Protein AF-X1UXI5-F1 (afdb_monomer_lite)

pLDDT: mean 94.17, std 7.37, range [60.31, 98.12]

Structure (mmCIF, N/CA/C/O backbone):
data_AF-X1UXI5-F1
#
_entry.id   AF-X1UXI5-F1
#
loop_
_atom_site.group_PDB
_atom_site.id
_atom_site.type_symbol
_atom_site.label_atom_id
_atom_site.label_alt_id
_atom_site.label_comp_id
_atom_site.label_asym_id
_atom_site.label_entity_id
_atom_site.label_seq_id
_atom_site.pdbx_PDB_ins_code
_atom_site.Cartn_x
_atom_site.Cartn_y
_atom_site.Cartn_z
_atom_site.occupancy
_at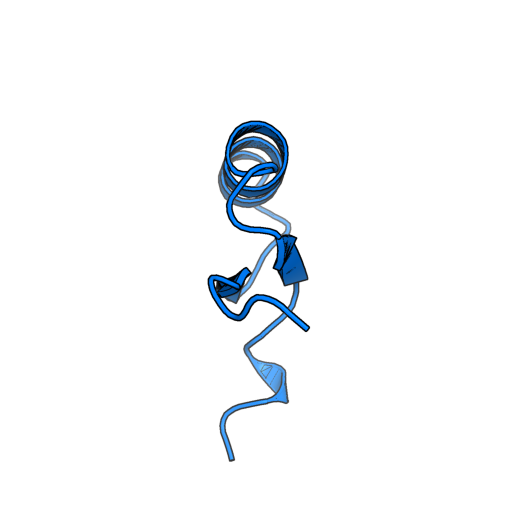om_site.B_iso_or_equiv
_atom_site.auth_seq_id
_atom_site.auth_comp_id
_atom_site.auth_asym_id
_atom_site.auth_atom_id
_atom_site.pdbx_PDB_model_num
ATOM 1 N N . ASP A 1 1 ? -6.249 -7.682 -18.736 1.00 88.06 1 ASP A N 1
ATOM 2 C CA . ASP A 1 1 ? -5.877 -8.079 -17.369 1.00 88.06 1 ASP A CA 1
ATOM 3 C C . ASP A 1 1 ? -4.607 -7.327 -16.983 1.00 88.06 1 ASP A C 1
ATOM 5 O O . ASP A 1 1 ? -3.669 -7.322 -17.769 1.00 88.06 1 ASP A O 1
ATOM 9 N N . ILE A 1 2 ? -4.617 -6.625 -15.849 1.00 91.88 2 ILE A N 1
ATOM 10 C CA . ILE A 1 2 ? -3.481 -5.827 -15.346 1.00 91.88 2 ILE A CA 1
ATOM 11 C C . ILE A 1 2 ? -2.841 -6.444 -14.099 1.00 91.88 2 ILE A C 1
ATOM 13 O O . ILE A 1 2 ? -1.924 -5.859 -13.523 1.00 91.88 2 ILE A O 1
ATOM 17 N N . THR A 1 3 ? -3.329 -7.610 -13.674 1.00 94.75 3 THR A N 1
ATOM 18 C CA . THR A 1 3 ? -2.901 -8.292 -12.450 1.00 94.75 3 THR A CA 1
ATOM 19 C C . THR A 1 3 ? -1.377 -8.432 -12.324 1.00 94.75 3 THR A C 1
ATOM 21 O O . THR A 1 3 ? -0.884 -8.163 -11.230 1.00 94.75 3 THR A O 1
ATOM 24 N N . PRO A 1 4 ? -0.597 -8.712 -13.394 1.00 94.88 4 PRO A N 1
ATOM 25 C CA . PRO A 1 4 ? 0.864 -8.818 -13.293 1.00 94.88 4 PRO A CA 1
ATOM 26 C C . PRO A 1 4 ? 1.582 -7.533 -12.851 1.00 94.88 4 PRO A C 1
ATOM 28 O O . PRO A 1 4 ? 2.708 -7.596 -12.369 1.00 94.88 4 PRO A O 1
ATOM 31 N N . LEU A 1 5 ? 0.956 -6.361 -13.016 1.00 93.38 5 LEU A N 1
ATOM 32 C CA . LEU A 1 5 ? 1.532 -5.076 -12.606 1.00 93.38 5 LEU A CA 1
ATOM 33 C C . LEU A 1 5 ? 1.342 -4.807 -11.106 1.00 93.38 5 LEU A C 1
ATOM 35 O O . LEU A 1 5 ? 2.061 -3.987 -10.533 1.00 93.38 5 LEU A O 1
ATOM 39 N N . ILE A 1 6 ? 0.373 -5.474 -10.468 1.00 96.31 6 ILE A N 1
ATOM 40 C CA . ILE A 1 6 ? 0.075 -5.329 -9.041 1.00 96.31 6 ILE A CA 1
ATOM 41 C C . ILE A 1 6 ? 1.020 -6.232 -8.263 1.00 96.31 6 ILE A C 1
ATOM 43 O O . ILE A 1 6 ? 0.854 -7.447 -8.242 1.00 96.31 6 ILE A O 1
ATOM 47 N N . THR A 1 7 ? 2.003 -5.630 -7.601 1.00 97.19 7 THR A N 1
ATOM 48 C CA . THR A 1 7 ? 3.038 -6.386 -6.888 1.00 97.19 7 THR A CA 1
ATOM 49 C C . THR A 1 7 ? 2.757 -6.517 -5.398 1.00 97.19 7 THR A C 1
ATOM 51 O O . THR A 1 7 ? 3.233 -7.462 -4.782 1.00 97.19 7 THR A O 1
ATOM 54 N N . HIS A 1 8 ? 1.980 -5.600 -4.810 1.00 96.44 8 HIS A N 1
ATOM 55 C CA . HIS A 1 8 ? 1.646 -5.640 -3.386 1.00 96.44 8 HIS A CA 1
ATOM 56 C C . HIS A 1 8 ? 0.207 -5.199 -3.125 1.00 96.44 8 HIS A C 1
ATOM 58 O O . HIS A 1 8 ? -0.326 -4.301 -3.788 1.00 96.44 8 HIS A O 1
ATOM 64 N N . ARG A 1 9 ? -0.397 -5.808 -2.104 1.00 97.00 9 ARG A N 1
ATOM 65 C CA . ARG A 1 9 ? -1.705 -5.452 -1.555 1.00 97.00 9 ARG A CA 1
ATOM 66 C C . ARG A 1 9 ? -1.570 -5.350 -0.043 1.00 97.00 9 ARG A C 1
ATOM 68 O O . ARG A 1 9 ? -0.991 -6.240 0.571 1.00 97.00 9 ARG A O 1
ATOM 75 N N . PHE A 1 10 ? -2.099 -4.278 0.522 1.00 97.00 10 PHE A N 1
ATOM 76 C CA . PHE A 1 10 ? -2.115 -4.036 1.961 1.00 97.00 10 PHE A CA 1
ATOM 77 C C . PHE A 1 10 ? -3.523 -3.654 2.389 1.00 97.00 10 PHE A C 1
ATOM 79 O O . PHE A 1 10 ? -4.266 -3.080 1.586 1.00 97.00 10 PHE A O 1
ATOM 86 N N . HIS A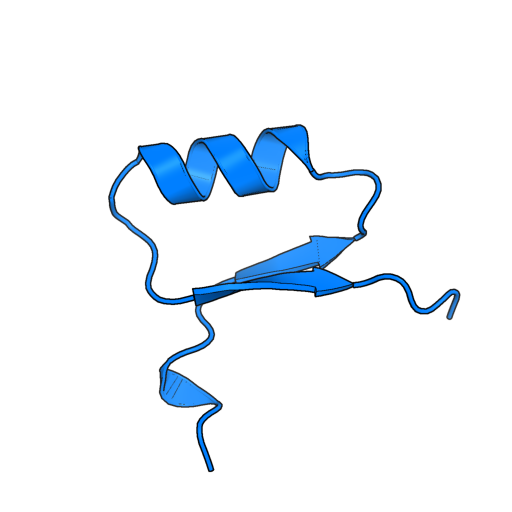 1 11 ? -3.884 -3.921 3.642 1.00 97.38 11 HIS A N 1
ATOM 87 C CA . HIS A 1 11 ? -5.068 -3.286 4.212 1.00 97.38 11 HIS A CA 1
ATOM 88 C C . HIS A 1 11 ? -4.820 -1.774 4.338 1.00 97.38 11 HIS A C 1
ATOM 90 O O . HIS A 1 11 ? -3.681 -1.347 4.547 1.00 97.38 11 HIS A O 1
ATOM 96 N N . TYR A 1 12 ? -5.850 -0.936 4.198 1.00 96.69 12 TYR A N 1
ATOM 97 C CA . TYR A 1 12 ? -5.664 0.522 4.187 1.00 96.69 12 TYR A CA 1
ATOM 98 C C . TYR A 1 12 ? -5.019 1.057 5.478 1.00 96.69 12 TYR A C 1
ATOM 100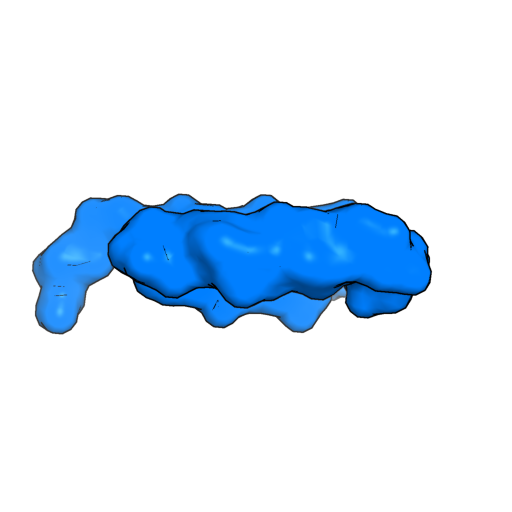 O O . TYR A 1 12 ? -4.309 2.061 5.437 1.00 96.69 12 TYR A O 1
ATOM 108 N N . THR A 1 13 ? -5.201 0.370 6.610 1.00 97.25 13 THR A N 1
ATOM 109 C CA . THR A 1 13 ? -4.569 0.723 7.894 1.00 97.25 13 THR A CA 1
ATOM 110 C C . THR A 1 13 ? -3.055 0.489 7.914 1.00 97.25 13 THR A C 1
ATOM 112 O O . THR A 1 13 ? -2.359 1.089 8.728 1.00 97.25 13 THR A O 1
ATOM 115 N N . GLU A 1 14 ? -2.513 -0.311 6.992 1.00 97.75 14 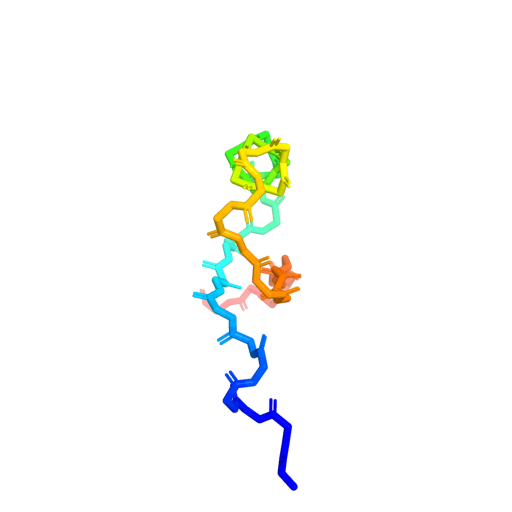GLU A N 1
ATOM 116 C CA . GLU A 1 14 ? -1.073 -0.561 6.834 1.00 97.75 14 GLU A CA 1
ATOM 117 C C . GLU A 1 14 ? -0.398 0.438 5.870 1.00 97.75 14 GLU A C 1
ATOM 119 O O . GLU A 1 14 ? 0.668 0.164 5.310 1.00 97.75 14 GLU A O 1
ATOM 124 N N . TYR A 1 15 ? -0.998 1.615 5.658 1.00 97.12 15 TYR A N 1
ATOM 125 C CA . TYR A 1 15 ? -0.521 2.608 4.690 1.00 97.12 15 TYR A CA 1
ATOM 126 C C . TYR A 1 15 ? 0.965 2.967 4.855 1.00 97.12 15 TYR A C 1
ATOM 128 O O . TYR A 1 15 ? 1.663 3.126 3.856 1.00 97.12 15 TYR A O 1
ATOM 136 N N . LEU A 1 16 ? 1.486 3.041 6.087 1.00 98.12 16 LEU A N 1
ATOM 137 C CA . LEU A 1 16 ? 2.905 3.334 6.337 1.00 98.12 16 LEU A CA 1
ATOM 138 C C . LEU A 1 16 ? 3.834 2.304 5.677 1.00 98.12 16 LEU A C 1
ATOM 140 O O . LEU A 1 16 ? 4.774 2.680 4.977 1.00 98.12 16 LEU A O 1
ATOM 144 N N . LYS A 1 17 ? 3.528 1.012 5.833 1.00 97.50 17 LYS A N 1
ATOM 145 C CA . LYS A 1 17 ? 4.289 -0.091 5.230 1.00 97.50 17 LYS A CA 1
ATOM 146 C C . LYS A 1 17 ? 4.182 -0.069 3.707 1.00 97.50 17 LYS A C 1
ATOM 148 O O . LYS A 1 17 ? 5.172 -0.266 3.005 1.00 97.50 17 LYS A O 1
ATOM 153 N N . ALA A 1 18 ? 2.993 0.232 3.188 1.00 97.44 18 ALA A N 1
ATOM 154 C CA . ALA A 1 18 ? 2.778 0.374 1.754 1.00 97.44 18 ALA A CA 1
ATOM 155 C C . ALA A 1 18 ? 3.639 1.499 1.150 1.00 97.44 18 ALA A C 1
ATOM 157 O O . ALA A 1 18 ? 4.247 1.312 0.094 1.00 97.44 18 ALA A O 1
ATOM 158 N N . PHE A 1 19 ? 3.733 2.650 1.827 1.00 97.38 19 PHE A N 1
ATOM 159 C CA . PHE A 1 19 ? 4.576 3.765 1.388 1.00 97.38 19 PHE A CA 1
ATOM 160 C C . PHE A 1 19 ? 6.071 3.466 1.492 1.00 97.38 19 PHE A C 1
ATOM 162 O O . PHE A 1 19 ? 6.828 3.872 0.611 1.00 97.38 19 PHE A O 1
ATOM 169 N N . GLU A 1 20 ? 6.506 2.724 2.509 1.00 97.88 20 GLU A N 1
ATOM 170 C CA . GLU A 1 20 ? 7.896 2.275 2.609 1.00 97.88 20 GLU A CA 1
ATOM 171 C C . GLU A 1 20 ? 8.292 1.388 1.418 1.00 97.88 20 GLU A C 1
ATOM 173 O O . GLU A 1 20 ? 9.318 1.633 0.776 1.00 97.88 20 GLU A O 1
ATOM 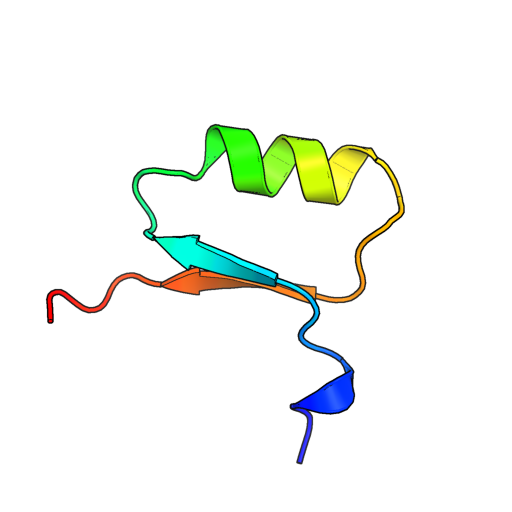178 N N . VAL A 1 21 ? 7.437 0.423 1.056 1.00 97.00 21 VAL A N 1
ATOM 179 C CA . VAL A 1 21 ? 7.640 -0.437 -0.120 1.00 97.00 21 VAL A CA 1
ATOM 180 C C . VAL A 1 21 ? 7.692 0.389 -1.404 1.00 97.00 21 VAL A C 1
ATOM 182 O O . VAL A 1 21 ? 8.604 0.194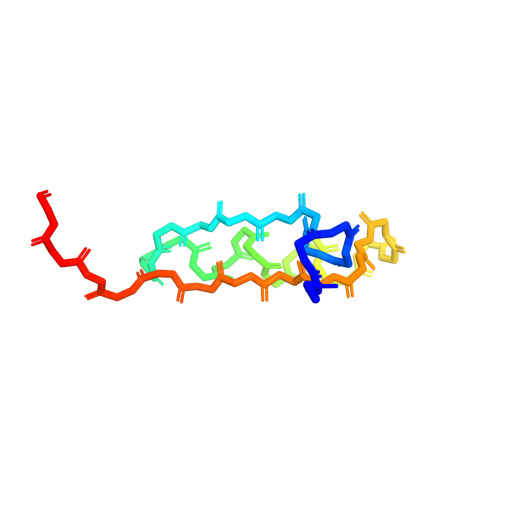 -2.209 1.00 97.00 21 VAL A O 1
ATOM 185 N N . MET A 1 22 ? 6.787 1.359 -1.570 1.00 95.81 22 MET A N 1
ATOM 186 C CA . MET A 1 22 ? 6.817 2.271 -2.722 1.00 95.81 22 MET A CA 1
ATOM 187 C C . MET A 1 22 ? 8.129 3.064 -2.798 1.00 95.81 22 MET A C 1
ATOM 189 O O . MET A 1 22 ? 8.709 3.196 -3.875 1.00 95.81 22 MET A O 1
ATOM 193 N N . ARG A 1 23 ? 8.640 3.546 -1.657 1.00 96.75 23 ARG A N 1
ATOM 194 C CA . ARG A 1 23 ? 9.894 4.313 -1.583 1.00 96.75 23 ARG A CA 1
ATOM 195 C C . ARG A 1 23 ? 11.136 3.464 -1.862 1.00 96.75 23 ARG A C 1
ATOM 197 O O . ARG A 1 23 ? 12.145 4.004 -2.302 1.00 96.75 23 ARG A O 1
ATOM 204 N N . SER A 1 24 ? 11.075 2.155 -1.618 1.00 96.62 24 SER A N 1
ATOM 205 C CA . SER A 1 24 ? 12.209 1.244 -1.834 1.00 96.62 24 SER A CA 1
ATOM 206 C C . SER A 1 24 ? 12.606 1.079 -3.308 1.00 96.62 24 SER A C 1
ATOM 208 O O . SER A 1 24 ? 13.691 0.578 -3.587 1.00 96.62 24 SER A O 1
ATOM 210 N N . GLY A 1 25 ? 11.727 1.449 -4.250 1.00 93.00 25 GLY A N 1
ATOM 211 C CA . GLY A 1 25 ? 11.912 1.192 -5.682 1.00 93.00 25 GLY A CA 1
ATOM 212 C C . GLY A 1 25 ? 11.651 -0.262 -6.101 1.00 93.00 25 GLY A C 1
ATOM 213 O O . GLY A 1 25 ? 11.564 -0.542 -7.291 1.00 93.00 25 GLY A O 1
ATOM 214 N N . ASN A 1 26 ? 11.437 -1.179 -5.150 1.00 92.19 26 ASN A N 1
ATOM 215 C CA . ASN A 1 26 ? 11.146 -2.596 -5.399 1.00 92.19 26 ASN A CA 1
ATOM 216 C C . ASN A 1 26 ? 9.632 -2.869 -5.487 1.00 92.19 26 ASN A C 1
ATOM 218 O O . ASN A 1 26 ? 9.110 -3.811 -4.891 1.00 92.19 26 ASN A O 1
ATOM 222 N N . SER A 1 27 ? 8.888 -2.021 -6.203 1.00 95.19 27 SER A N 1
ATOM 223 C CA . SER A 1 27 ? 7.439 -2.181 -6.367 1.00 95.19 27 SER A CA 1
ATOM 224 C C . SER A 1 27 ? 6.975 -1.723 -7.751 1.00 95.19 27 SER A C 1
ATOM 226 O O . SER A 1 27 ? 7.510 -0.754 -8.279 1.00 95.19 27 SER A O 1
ATOM 228 N N . GLY A 1 28 ? 5.987 -2.414 -8.333 1.00 94.69 28 GLY A N 1
ATOM 229 C CA . GLY A 1 28 ? 5.339 -2.011 -9.585 1.00 94.69 28 GLY A CA 1
ATOM 230 C C . GLY A 1 28 ? 4.101 -1.166 -9.299 1.00 94.69 28 GLY A C 1
ATOM 231 O O . GLY A 1 28 ? 4.100 0.050 -9.474 1.00 94.69 28 GLY A O 1
ATOM 232 N N . LYS A 1 29 ? 3.046 -1.810 -8.791 1.00 95.44 29 LYS A N 1
ATOM 233 C CA . LYS A 1 29 ? 1.838 -1.150 -8.287 1.00 95.44 29 LYS A CA 1
ATOM 234 C C . LYS A 1 29 ? 1.474 -1.701 -6.915 1.00 95.44 29 LYS A C 1
ATOM 236 O O . LYS A 1 29 ? 1.320 -2.909 -6.739 1.00 95.44 29 LYS A O 1
ATOM 241 N N . VAL A 1 30 ? 1.295 -0.791 -5.964 1.00 97.12 30 VAL A N 1
ATOM 242 C CA . VAL A 1 30 ? 0.791 -1.084 -4.621 1.00 97.12 30 VAL A CA 1
ATOM 243 C C . VAL A 1 30 ? -0.683 -0.687 -4.544 1.00 97.12 30 VAL A C 1
ATOM 245 O O . VAL A 1 30 ? -1.063 0.382 -5.030 1.00 97.12 30 VAL A O 1
ATOM 248 N N . ILE A 1 31 ? -1.511 -1.554 -3.962 1.00 96.75 31 ILE A N 1
ATOM 249 C CA . ILE A 1 31 ? -2.938 -1.309 -3.722 1.00 96.75 31 ILE A CA 1
ATOM 250 C C . ILE A 1 31 ? -3.198 -1.299 -2.217 1.00 96.75 31 ILE A C 1
ATOM 252 O O . ILE A 1 31 ? -2.838 -2.245 -1.517 1.00 96.75 31 ILE A O 1
ATOM 256 N N . LEU A 1 32 ? -3.855 -0.242 -1.744 1.00 97.50 32 LEU A N 1
ATOM 257 C CA . LEU A 1 32 ? -4.464 -0.200 -0.419 1.00 97.50 32 LEU A CA 1
ATOM 258 C C . LEU A 1 32 ? -5.910 -0.668 -0.546 1.00 97.50 32 LEU A C 1
ATOM 260 O O . LEU A 1 32 ? -6.687 -0.059 -1.284 1.00 97.50 32 LEU A O 1
ATOM 264 N N . ASN A 1 33 ? -6.247 -1.760 0.132 1.00 96.38 33 ASN A N 1
ATOM 265 C CA . ASN A 1 33 ? -7.593 -2.303 0.145 1.00 96.38 33 ASN A CA 1
ATOM 266 C C . ASN A 1 33 ? -8.422 -1.676 1.274 1.00 96.38 33 ASN A C 1
ATOM 268 O O . ASN A 1 33 ? -7.981 -1.651 2.421 1.00 96.38 33 ASN A O 1
ATOM 272 N N . TRP A 1 34 ? -9.609 -1.189 0.920 1.00 95.00 34 TRP A N 1
ATOM 273 C CA . TRP A 1 34 ? -10.577 -0.535 1.806 1.00 95.00 34 TRP A CA 1
ATOM 274 C C . TRP A 1 34 ? -11.820 -1.389 2.066 1.00 95.00 34 TRP A C 1
ATOM 276 O O . TRP A 1 34 ? -12.731 -0.941 2.755 1.00 95.00 34 TRP A O 1
ATOM 286 N N . THR A 1 35 ? -11.899 -2.586 1.482 1.00 93.50 35 THR A N 1
ATOM 287 C CA . THR A 1 35 ? -13.002 -3.502 1.761 1.00 93.50 35 THR A CA 1
ATOM 288 C C . THR A 1 35 ? -12.854 -4.057 3.174 1.00 93.50 35 THR A C 1
ATOM 290 O O . THR A 1 35 ? -11.808 -4.619 3.499 1.00 93.50 35 THR A O 1
ATOM 293 N N . GLU A 1 36 ? -13.897 -3.915 3.986 1.00 69.50 36 GLU A N 1
ATOM 294 C CA . GLU A 1 36 ? -14.039 -4.644 5.246 1.00 69.50 36 GLU A CA 1
ATOM 295 C C . GLU A 1 36 ? -14.618 -6.027 4.913 1.00 69.50 36 GLU A C 1
ATOM 297 O O . GLU A 1 36 ? -15.819 -6.158 4.684 1.00 69.50 36 GLU A O 1
ATOM 302 N N . GLU A 1 37 ? -13.748 -7.028 4.767 1.00 60.31 37 GLU A N 1
ATOM 303 C CA . GLU A 1 37 ? -14.131 -8.450 4.756 1.00 60.31 37 GLU A CA 1
ATOM 304 C C . GLU A 1 37 ? -13.945 -9.058 6.148 1.00 60.31 37 GLU A C 1
ATOM 306 O O . GLU A 1 37 ? -12.924 -8.732 6.800 1.00 60.31 37 GLU A O 1
#

Radius of gyration: 10.17 Å; chains: 1; bounding box: 26×13×25 Å

Organism: NCBI:txid412755

Sequence (37 aa):
DITPLITHRFHYTEYLKAFEVMRSGNSGKVILNWTEE

Foldseek 3Di:
DCVVQEDEEDAQVCVVVQVVCVVVVVHRDYYHDDDDD

Secondary structure (DSSP, 8-state):
--GGGEEEEEEGGGHHHHHHHHHTS--SEEEEE----